Protein AF-A2BYC8-F1 (afdb_monomer)

Mean predicted aligned error: 7.93 Å

Nearest PDB structures (foldseek):
  2a3v-assembly1_A  TM=5.288E-01  e=8.421E-02  Vibrio cholerae O1 biovar El Tor str. N16961
  3ulb-assembly1_A  TM=6.433E-01  e=2.630E+00  Saccharomyces cerevisiae S288C
  2kc8-assembly1_A  TM=4.437E-01  e=2.074E+00  Escherichia coli K-12
  3d8d-assembly1_A  TM=5.196E-01  e=8.121E+00  Homo sapiens

pLDDT: mean 79.34, std 14.99, range [33.06, 94.62]

Structure (mmCIF, N/CA/C/O backbone):
data_AF-A2BYC8-F1
#
_entry.id   AF-A2BYC8-F1
#
loop_
_atom_site.group_PDB
_atom_site.id
_atom_site.type_symbol
_atom_site.label_atom_id
_atom_site.label_alt_id
_atom_site.label_comp_id
_atom_site.label_asym_id
_atom_site.label_entity_id
_atom_site.label_seq_id
_atom_site.pdbx_PDB_ins_code
_atom_site.Cartn_x
_atom_site.Cartn_y
_atom_site.Cartn_z
_atom_site.occupancy
_atom_site.B_iso_or_equiv
_atom_site.auth_seq_id
_atom_site.auth_comp_id
_atom_site.auth_asym_id
_atom_site.auth_atom_id
_atom_site.pdbx_PDB_model_num
ATOM 1 N N . MET A 1 1 ? -5.703 2.025 -2.735 1.00 87.31 1 MET A N 1
ATOM 2 C CA . MET A 1 1 ? -4.324 1.477 -2.866 1.00 87.31 1 MET A CA 1
ATOM 3 C C . MET A 1 1 ? -3.602 1.253 -1.532 1.00 87.31 1 MET A C 1
ATOM 5 O O . MET A 1 1 ? -3.221 0.120 -1.276 1.00 87.31 1 MET A O 1
ATOM 9 N N . MET A 1 2 ? -3.440 2.255 -0.650 1.00 91.50 2 MET A N 1
ATOM 10 C CA . MET A 1 2 ? -2.776 2.055 0.661 1.00 91.50 2 MET A CA 1
ATOM 11 C C . MET A 1 2 ? -3.410 0.938 1.504 1.00 91.50 2 MET A C 1
ATOM 13 O O . MET A 1 2 ? -2.705 0.105 2.058 1.00 91.50 2 MET A O 1
ATOM 17 N N . TYR A 1 3 ? -4.743 0.921 1.573 1.00 92.00 3 TYR A N 1
ATOM 18 C CA . TYR A 1 3 ? -5.507 -0.074 2.327 1.00 92.00 3 TYR A CA 1
ATOM 19 C C . TYR A 1 3 ? -5.485 -1.471 1.695 1.00 92.00 3 TYR A C 1
ATOM 21 O O . TYR A 1 3 ? -5.666 -2.446 2.407 1.00 92.00 3 TYR A O 1
ATOM 29 N N . CYS A 1 4 ? -5.279 -1.577 0.381 1.00 93.12 4 CYS A N 1
ATOM 30 C CA . CYS A 1 4 ? -5.313 -2.861 -0.326 1.00 93.12 4 CYS A CA 1
ATOM 31 C C . CYS A 1 4 ? -3.934 -3.520 -0.350 1.00 93.12 4 CYS A C 1
ATOM 33 O O . CYS A 1 4 ? -3.836 -4.720 -0.134 1.00 93.12 4 CYS A O 1
ATOM 35 N N . TYR A 1 5 ? -2.876 -2.725 -0.538 1.00 93.44 5 TYR A N 1
ATOM 36 C CA . TYR A 1 5 ? -1.522 -3.210 -0.828 1.00 93.44 5 TYR A CA 1
ATOM 37 C C . TYR A 1 5 ? -0.463 -2.795 0.206 1.00 93.44 5 TYR A C 1
ATOM 39 O O . TYR A 1 5 ? 0.710 -3.126 0.057 1.00 93.44 5 TYR A O 1
ATOM 47 N N . GLY A 1 6 ? -0.826 -1.992 1.211 1.00 92.88 6 GLY A N 1
ATOM 48 C CA . GLY A 1 6 ? 0.133 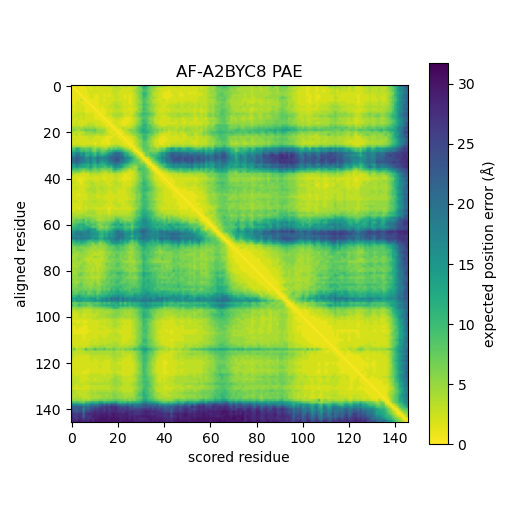-1.491 2.194 1.00 92.88 6 GLY A CA 1
ATOM 49 C C . GLY A 1 6 ? 1.131 -0.481 1.617 1.00 92.88 6 GLY A C 1
ATOM 50 O O . GLY A 1 6 ? 2.273 -0.447 2.064 1.00 92.88 6 GLY A O 1
ATOM 51 N N . LEU A 1 7 ? 0.733 0.339 0.632 1.00 91.38 7 LEU A N 1
ATOM 52 C CA . LEU A 1 7 ? 1.603 1.343 -0.019 1.00 91.38 7 LEU A CA 1
ATOM 53 C C . LEU A 1 7 ? 1.787 2.612 0.805 1.00 91.38 7 LEU A C 1
ATOM 55 O O . LEU A 1 7 ? 0.983 2.921 1.693 1.00 91.38 7 LEU A O 1
ATOM 59 N N . ARG A 1 8 ? 2.895 3.328 0.581 1.00 87.12 8 ARG A N 1
ATOM 60 C CA . ARG A 1 8 ? 3.104 4.650 1.182 1.00 87.12 8 ARG A CA 1
ATOM 61 C C . ARG A 1 8 ? 2.210 5.630 0.438 1.00 87.12 8 ARG A C 1
ATOM 63 O O . ARG A 1 8 ? 1.942 5.404 -0.738 1.00 87.12 8 ARG A O 1
ATOM 70 N N . PRO A 1 9 ? 1.752 6.717 1.078 1.00 84.62 9 PRO A N 1
ATOM 71 C CA . PRO A 1 9 ? 0.906 7.686 0.394 1.00 84.62 9 PRO A CA 1
ATOM 72 C C . PRO A 1 9 ? 1.485 8.117 -0.960 1.00 84.62 9 PRO A C 1
ATOM 74 O O . PRO A 1 9 ? 0.781 8.111 -1.961 1.00 84.62 9 PRO A O 1
ATOM 77 N N . TYR A 1 10 ? 2.784 8.418 -1.001 1.00 80.75 10 TYR A N 1
ATOM 78 C CA . TYR A 1 10 ? 3.454 8.891 -2.210 1.00 80.75 10 TYR A CA 1
ATOM 79 C C . TYR A 1 10 ? 3.693 7.809 -3.267 1.00 80.75 10 TYR A C 1
ATOM 81 O O . TYR A 1 10 ? 3.829 8.123 -4.442 1.00 80.75 10 TYR A O 1
ATOM 89 N N . GLU A 1 11 ? 3.719 6.538 -2.864 1.00 84.25 11 GLU A N 1
ATOM 90 C CA . GLU A 1 11 ? 3.857 5.407 -3.785 1.00 84.25 11 GLU A CA 1
ATOM 91 C C . GLU A 1 11 ? 2.576 5.181 -4.591 1.00 84.25 11 GLU A C 1
ATOM 93 O O . GLU A 1 11 ? 2.645 4.629 -5.681 1.00 84.25 11 GLU A O 1
ATOM 98 N N . VAL A 1 12 ? 1.416 5.622 -4.083 1.00 85.25 12 VAL A N 1
ATOM 99 C CA . VAL A 1 12 ? 0.119 5.444 -4.758 1.00 85.25 12 VAL A CA 1
ATOM 100 C C . VAL A 1 12 ? 0.157 6.014 -6.170 1.00 85.25 12 VAL A C 1
ATOM 102 O O . VAL A 1 12 ? -0.290 5.349 -7.101 1.00 85.25 12 VAL A O 1
ATOM 105 N N . PHE A 1 13 ? 0.732 7.207 -6.328 1.00 78.50 13 PHE A N 1
ATOM 106 C CA . PHE A 1 13 ? 0.780 7.888 -7.614 1.00 78.50 13 PHE A CA 1
ATOM 107 C C . PHE A 1 13 ? 1.582 7.095 -8.631 1.00 78.50 13 PHE A C 1
ATOM 109 O O . PHE A 1 13 ? 1.076 6.903 -9.722 1.00 78.50 13 PHE A O 1
ATOM 116 N N . GLY A 1 14 ? 2.745 6.559 -8.253 1.00 78.69 14 GLY A N 1
ATOM 117 C CA . GLY A 1 14 ? 3.627 5.747 -9.099 1.00 78.69 14 GLY A CA 1
ATOM 118 C C . GLY A 1 14 ? 3.256 4.262 -9.206 1.00 78.69 14 GLY A C 1
ATOM 119 O O . GLY A 1 14 ? 4.072 3.468 -9.660 1.00 78.69 14 GLY A O 1
ATOM 120 N N . SER A 1 15 ? 2.085 3.837 -8.727 1.00 85.88 15 SER A N 1
ATOM 121 C CA . SER A 1 15 ? 1.757 2.409 -8.620 1.00 85.88 15 SER A CA 1
ATOM 122 C C . SER A 1 15 ? 0.677 1.974 -9.602 1.00 85.88 15 SER A C 1
ATOM 124 O O . SER A 1 15 ? -0.325 2.667 -9.758 1.00 85.88 15 SER A O 1
ATOM 126 N N . LYS A 1 16 ? 0.856 0.818 -10.247 1.00 88.31 16 LYS A N 1
ATOM 127 C CA . LYS A 1 16 ? -0.026 0.283 -11.292 1.00 88.31 16 LYS A CA 1
ATOM 128 C C . LYS A 1 16 ? -0.585 -1.077 -10.904 1.00 88.31 16 LYS A C 1
ATOM 130 O O . LYS A 1 16 ? 0.167 -2.012 -10.635 1.00 88.31 16 LYS A O 1
ATOM 135 N N . VAL A 1 17 ? -1.911 -1.196 -10.915 1.00 90.38 17 VAL A N 1
ATOM 136 C CA . VAL A 1 17 ? -2.586 -2.480 -10.701 1.00 90.38 17 VAL A CA 1
ATOM 137 C C . VAL A 1 17 ? -2.475 -3.332 -11.960 1.00 90.38 17 VAL A C 1
ATOM 139 O O . VAL A 1 17 ? -2.720 -2.856 -13.066 1.00 90.38 17 VAL A O 1
ATOM 142 N N . LYS A 1 18 ? -2.124 -4.603 -11.785 1.00 87.94 18 LYS A N 1
ATOM 143 C CA . LYS A 1 18 ? -2.201 -5.630 -12.820 1.00 87.94 18 LYS A CA 1
ATOM 144 C C . LYS A 1 18 ? -3.578 -6.274 -12.773 1.00 87.94 18 LYS A C 1
ATOM 146 O O . LYS A 1 18 ? -3.930 -6.892 -11.769 1.00 87.94 18 LYS A O 1
ATOM 151 N N . GLN A 1 19 ? -4.342 -6.146 -13.853 1.00 82.88 19 GLN A N 1
ATOM 152 C CA . GLN A 1 19 ? -5.730 -6.612 -13.902 1.00 82.88 19 GLN A CA 1
ATOM 153 C C . GLN A 1 19 ? -5.855 -8.130 -13.693 1.00 82.88 19 GLN A C 1
ATOM 155 O O . GLN A 1 19 ? -6.738 -8.563 -12.959 1.00 82.88 19 GLN A O 1
ATOM 160 N N . GLU A 1 20 ? -4.938 -8.915 -14.264 1.00 85.00 20 GLU A N 1
ATOM 161 C CA . GLU A 1 20 ? -4.967 -10.388 -14.267 1.00 85.00 20 GLU A CA 1
ATOM 162 C C . GLU A 1 20 ? -4.952 -10.999 -12.861 1.00 85.00 20 GLU A C 1
ATOM 164 O O . GLU A 1 20 ? -5.761 -11.857 -12.522 1.00 85.00 20 GLU A O 1
ATOM 169 N N . ASN A 1 21 ? -4.015 -10.559 -12.021 1.00 86.38 21 ASN A N 1
ATOM 170 C CA . ASN A 1 21 ? -3.781 -11.157 -10.707 1.00 86.38 21 ASN A CA 1
ATOM 171 C C . ASN A 1 21 ? -4.090 -10.205 -9.544 1.00 86.38 21 ASN A C 1
ATOM 173 O O . ASN A 1 21 ? -3.922 -10.595 -8.384 1.00 86.38 21 ASN A O 1
ATOM 177 N N . LYS A 1 22 ? -4.539 -8.981 -9.854 1.00 88.12 22 LYS A N 1
ATOM 178 C CA . LYS A 1 22 ? -4.859 -7.908 -8.903 1.00 88.12 22 LYS A CA 1
ATOM 179 C C . LYS A 1 22 ? -3.690 -7.601 -7.957 1.00 88.12 22 LYS A C 1
ATOM 181 O O . LYS A 1 22 ? -3.891 -7.239 -6.801 1.00 88.12 22 LYS A O 1
ATOM 186 N N . THR A 1 23 ? -2.458 -7.786 -8.437 1.00 91.50 23 THR A N 1
ATOM 187 C CA . THR A 1 23 ? -1.236 -7.306 -7.770 1.00 91.50 23 THR A CA 1
ATOM 188 C C . THR A 1 23 ? -0.923 -5.887 -8.221 1.00 91.50 23 THR A C 1
ATOM 190 O O . THR A 1 23 ? -1.479 -5.401 -9.203 1.00 91.50 23 THR A O 1
ATOM 193 N N . CYS A 1 24 ? -0.038 -5.202 -7.508 1.00 91.25 24 CYS A N 1
ATOM 194 C CA . CYS A 1 24 ? 0.343 -3.835 -7.818 1.00 91.25 24 CYS A CA 1
ATOM 195 C C . CYS A 1 24 ? 1.853 -3.743 -8.051 1.00 91.25 24 CYS A C 1
ATOM 197 O O . CYS A 1 24 ? 2.631 -4.135 -7.184 1.00 91.25 24 CYS A O 1
ATOM 199 N N . THR A 1 25 ? 2.276 -3.231 -9.205 1.00 90.00 25 THR A N 1
ATOM 200 C CA . THR A 1 25 ? 3.660 -2.784 -9.406 1.00 90.00 25 THR A CA 1
ATOM 201 C C . THR A 1 25 ? 3.804 -1.407 -8.776 1.00 90.00 25 THR A C 1
ATOM 203 O O . THR A 1 25 ? 2.957 -0.541 -8.985 1.00 90.00 25 THR A O 1
ATOM 206 N N . VAL A 1 26 ? 4.854 -1.196 -7.995 1.00 87.62 26 VAL A N 1
ATOM 207 C CA . VAL A 1 26 ? 5.082 0.049 -7.265 1.00 87.62 26 VAL A CA 1
ATOM 208 C C . VAL A 1 26 ? 6.457 0.583 -7.620 1.00 87.62 26 VAL A C 1
ATOM 210 O O . VAL A 1 26 ? 7.451 -0.076 -7.316 1.00 87.62 26 VAL A O 1
ATOM 213 N N . LEU A 1 27 ? 6.491 1.791 -8.185 1.00 79.56 27 LEU A N 1
ATOM 214 C CA . LEU A 1 27 ? 7.723 2.543 -8.401 1.00 79.56 27 LEU A CA 1
ATOM 215 C C . LEU A 1 27 ? 8.279 2.987 -7.038 1.00 79.56 27 LEU A C 1
ATOM 217 O O . LEU A 1 27 ? 7.729 3.882 -6.383 1.00 79.56 27 LEU A O 1
ATOM 221 N N . GLY A 1 28 ? 9.332 2.317 -6.572 1.00 66.44 28 GLY A N 1
ATOM 222 C CA . GLY A 1 28 ? 10.033 2.650 -5.337 1.00 66.44 28 GLY A CA 1
ATOM 223 C C . GLY A 1 28 ? 11.111 3.711 -5.559 1.00 66.44 28 GLY A C 1
ATOM 224 O O . GLY A 1 28 ? 11.809 3.697 -6.564 1.00 66.44 28 GLY A O 1
ATOM 225 N N . LEU A 1 29 ? 11.282 4.612 -4.588 1.00 63.22 29 LEU A N 1
ATOM 226 C CA . LEU A 1 29 ? 12.474 5.459 -4.479 1.00 63.22 29 LEU A CA 1
ATOM 227 C C . LEU A 1 29 ? 13.477 4.778 -3.548 1.00 63.22 29 LEU A C 1
ATOM 229 O O . LEU A 1 29 ? 13.137 4.535 -2.384 1.00 63.22 29 LEU A O 1
ATOM 233 N N . LYS A 1 30 ? 14.698 4.505 -4.018 1.00 51.38 30 LYS A N 1
ATOM 234 C CA . LYS A 1 30 ? 15.772 3.948 -3.187 1.00 51.38 30 LYS A CA 1
ATOM 235 C C . LYS A 1 30 ? 17.007 4.858 -3.227 1.00 51.38 30 LYS A C 1
ATOM 237 O O . LYS A 1 30 ? 17.584 5.070 -4.284 1.00 51.38 30 LYS A O 1
ATOM 242 N N . GLY A 1 31 ? 17.422 5.343 -2.054 1.00 44.34 31 GLY A N 1
ATOM 243 C CA . GLY A 1 31 ? 18.746 5.943 -1.832 1.00 44.34 31 GLY A CA 1
ATOM 244 C C . GLY A 1 31 ? 19.020 7.306 -2.486 1.00 44.34 31 GLY A C 1
ATOM 245 O O . GLY A 1 31 ? 18.144 7.917 -3.094 1.00 44.34 31 GLY A O 1
ATOM 246 N N . GLU A 1 32 ? 20.258 7.775 -2.299 1.00 37.34 32 GLU A N 1
ATOM 247 C CA . GLU A 1 32 ? 20.780 9.093 -2.708 1.00 37.34 32 GLU A CA 1
ATOM 248 C C . GLU A 1 32 ? 20.939 9.254 -4.235 1.00 37.34 32 GLU A C 1
ATOM 250 O O . GLU A 1 32 ? 21.101 10.369 -4.720 1.00 37.34 32 GLU A O 1
ATOM 255 N N . GLU A 1 33 ? 20.813 8.169 -5.006 1.00 45.56 33 GLU A N 1
ATOM 256 C CA . GLU A 1 33 ? 21.071 8.145 -6.455 1.00 45.56 33 GLU A CA 1
ATOM 257 C C . GLU A 1 33 ? 19.812 8.138 -7.344 1.00 45.56 33 GLU A C 1
ATOM 259 O O . GLU A 1 33 ? 19.916 7.961 -8.556 1.00 45.56 33 GLU A O 1
ATOM 264 N N . ASN A 1 34 ? 18.607 8.329 -6.789 1.00 51.38 34 ASN A N 1
ATOM 265 C CA . ASN A 1 34 ? 17.347 8.358 -7.558 1.00 51.38 34 ASN A CA 1
ATOM 266 C C . ASN A 1 34 ? 17.088 7.117 -8.443 1.00 51.38 34 ASN A C 1
ATOM 268 O O . ASN A 1 34 ? 16.318 7.194 -9.404 1.00 51.38 34 ASN A O 1
ATOM 272 N N . GLN A 1 35 ? 17.687 5.964 -8.131 1.00 53.72 35 GLN A N 1
ATOM 273 C CA . GLN A 1 35 ? 17.411 4.736 -8.870 1.00 53.72 35 GLN A CA 1
ATOM 274 C C . GLN A 1 35 ? 16.004 4.232 -8.517 1.00 53.72 35 GLN A C 1
ATOM 276 O O . GLN A 1 35 ? 15.648 4.067 -7.344 1.00 53.72 35 GLN A O 1
ATOM 281 N N . VAL A 1 36 ? 15.180 4.041 -9.548 1.00 61.81 36 VAL A N 1
ATOM 282 C CA . VAL A 1 36 ? 13.789 3.600 -9.419 1.00 61.81 36 VAL A CA 1
ATOM 283 C C . VAL A 1 36 ? 13.759 2.083 -9.568 1.00 61.81 36 VAL A C 1
ATOM 285 O O . VAL A 1 36 ? 13.958 1.565 -10.662 1.00 61.81 36 VAL A O 1
ATOM 288 N N . GLU A 1 37 ? 13.527 1.369 -8.468 1.00 67.44 37 GLU A N 1
ATOM 289 C CA . GLU A 1 37 ? 13.297 -0.079 -8.493 1.00 67.44 37 GLU A CA 1
ATOM 290 C C . GLU A 1 37 ? 11.796 -0.365 -8.408 1.00 67.44 37 GLU A C 1
ATOM 292 O O . GLU A 1 37 ? 11.096 0.109 -7.504 1.00 67.44 37 GLU A O 1
ATOM 297 N N . ASP A 1 38 ? 11.314 -1.192 -9.333 1.00 79.31 38 ASP A N 1
ATOM 298 C CA . ASP A 1 38 ? 9.964 -1.733 -9.282 1.00 79.31 38 ASP A CA 1
ATOM 299 C C . ASP A 1 38 ? 9.878 -2.860 -8.258 1.00 79.31 38 ASP A C 1
ATOM 301 O O . ASP A 1 38 ? 10.643 -3.826 -8.279 1.00 79.31 38 ASP A O 1
ATOM 305 N N . ARG A 1 39 ? 8.864 -2.789 -7.397 1.00 87.62 39 ARG A N 1
ATOM 306 C CA . ARG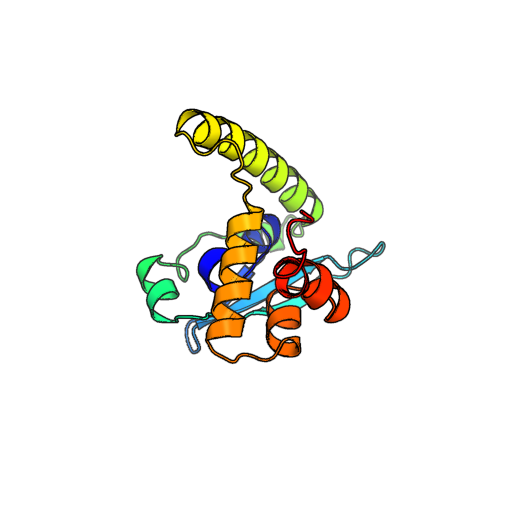 A 1 39 ? 8.494 -3.894 -6.505 1.00 87.62 39 ARG A CA 1
ATOM 307 C C . ARG A 1 39 ? 7.054 -4.321 -6.742 1.00 87.62 39 ARG A C 1
ATOM 309 O O . ARG A 1 39 ? 6.196 -3.511 -7.086 1.00 87.62 39 ARG A O 1
ATOM 316 N N . LYS A 1 40 ? 6.766 -5.596 -6.491 1.00 90.25 40 LYS A N 1
ATOM 317 C CA . LYS A 1 40 ? 5.394 -6.115 -6.489 1.00 90.25 40 LYS A CA 1
ATOM 318 C C . LYS A 1 40 ? 4.806 -6.027 -5.082 1.00 90.25 40 LYS A C 1
ATOM 320 O O . LYS A 1 40 ? 5.433 -6.446 -4.114 1.00 90.25 40 LYS A O 1
ATOM 325 N N . ALA A 1 41 ? 3.596 -5.494 -4.980 1.00 93.44 41 ALA A N 1
ATOM 326 C CA . ALA A 1 41 ? 2.766 -5.507 -3.786 1.00 93.44 41 ALA A CA 1
ATOM 327 C C . ALA A 1 41 ? 1.536 -6.387 -4.022 1.00 93.44 41 ALA A C 1
ATOM 329 O O . ALA A 1 41 ? 0.957 -6.381 -5.113 1.00 93.44 41 ALA A O 1
ATOM 330 N N . PHE A 1 42 ? 1.119 -7.129 -3.002 1.00 93.06 42 PHE A N 1
ATOM 331 C CA . PHE A 1 42 ? -0.048 -8.008 -3.081 1.00 93.06 42 PHE A CA 1
ATOM 332 C C . PHE A 1 42 ? -1.249 -7.400 -2.361 1.00 93.06 42 PHE A C 1
ATOM 334 O O . PHE A 1 42 ? -1.093 -6.627 -1.414 1.00 93.06 42 PHE A O 1
ATOM 341 N N . SER A 1 43 ? -2.451 -7.729 -2.838 1.00 92.62 43 SER A N 1
ATOM 342 C CA . SER A 1 43 ? -3.680 -7.377 -2.129 1.00 92.62 43 SER A CA 1
ATOM 343 C C . SER A 1 43 ? -4.007 -8.444 -1.089 1.00 92.62 43 SER A C 1
ATOM 345 O O . SER A 1 43 ? -3.867 -9.631 -1.376 1.00 92.62 43 SER A O 1
ATOM 347 N N . LEU A 1 44 ? -4.482 -8.033 0.090 1.00 90.69 44 LEU A N 1
ATOM 348 C CA . LEU A 1 44 ? -5.030 -8.969 1.087 1.00 90.69 44 LEU A CA 1
ATOM 349 C C . LEU A 1 44 ? -6.411 -9.489 0.699 1.00 90.69 44 LEU A C 1
ATOM 351 O O . LEU A 1 44 ? -6.799 -10.578 1.101 1.00 90.69 44 LEU A O 1
ATOM 355 N N . ASP A 1 45 ? -7.140 -8.697 -0.080 1.00 90.44 45 ASP A N 1
ATOM 356 C CA . ASP A 1 45 ? -8.463 -9.027 -0.580 1.00 90.44 45 ASP A CA 1
ATOM 357 C C . ASP A 1 45 ? -8.583 -8.467 -1.998 1.00 90.44 45 ASP A C 1
ATOM 359 O O . ASP A 1 45 ? -8.480 -7.256 -2.227 1.00 90.44 45 ASP A O 1
ATOM 363 N N . LYS A 1 46 ? -8.724 -9.364 -2.974 1.00 90.00 46 LYS A N 1
ATOM 364 C CA . LYS A 1 46 ? -8.806 -8.982 -4.386 1.00 90.00 46 LYS A CA 1
ATOM 365 C C . LYS A 1 46 ? -10.122 -8.276 -4.706 1.00 90.00 46 LYS A C 1
ATOM 367 O O . LYS A 1 46 ? -10.110 -7.407 -5.569 1.00 90.00 46 LYS A O 1
ATOM 372 N N . SER A 1 47 ? -11.206 -8.567 -3.982 1.00 91.56 47 SER A N 1
ATOM 373 C CA . SER A 1 47 ? -12.512 -7.938 -4.221 1.00 91.56 47 SER A CA 1
ATOM 374 C C . SER A 1 47 ? -12.466 -6.425 -3.991 1.00 91.56 47 SER A C 1
ATOM 376 O O . SER A 1 47 ? -13.058 -5.654 -4.741 1.00 91.56 47 SER A O 1
ATOM 378 N N . LEU A 1 48 ? -11.661 -5.970 -3.024 1.00 91.50 48 LEU A N 1
ATOM 379 C CA . LEU A 1 48 ? -11.481 -4.546 -2.733 1.00 91.50 48 LEU A CA 1
ATOM 380 C C . LEU A 1 48 ? -10.811 -3.768 -3.868 1.00 91.50 48 LEU A C 1
ATOM 382 O O . LEU A 1 48 ? -10.917 -2.543 -3.920 1.00 91.50 48 LEU A O 1
ATOM 386 N N . VAL A 1 49 ? -10.088 -4.453 -4.755 1.00 91.44 49 VAL A N 1
ATOM 387 C CA . VAL A 1 49 ? -9.486 -3.821 -5.933 1.00 91.44 49 VAL A CA 1
ATOM 388 C C . VAL A 1 49 ? -10.572 -3.375 -6.904 1.00 91.44 49 VAL A C 1
ATOM 390 O O . VAL A 1 49 ? -10.442 -2.305 -7.493 1.00 91.44 49 VAL A O 1
ATOM 393 N N . ASP A 1 50 ? -11.643 -4.158 -7.012 1.00 90.25 50 ASP A N 1
ATOM 394 C CA . ASP A 1 50 ? -12.772 -3.878 -7.892 1.00 90.25 50 ASP A CA 1
ATOM 395 C C . ASP A 1 50 ? -13.777 -2.932 -7.219 1.00 90.25 50 ASP A C 1
ATOM 397 O O . ASP A 1 50 ? -14.202 -1.963 -7.837 1.00 90.25 50 ASP A O 1
ATOM 401 N N . VAL A 1 51 ? -14.065 -3.114 -5.921 1.00 93.19 51 VAL A N 1
ATOM 402 C CA . VAL A 1 51 ? -14.952 -2.213 -5.147 1.00 93.19 51 VAL A CA 1
ATOM 403 C C . VAL A 1 51 ? -14.458 -0.764 -5.152 1.00 93.19 51 VAL A C 1
ATOM 405 O O . VAL A 1 51 ? -15.259 0.164 -5.216 1.00 93.19 51 VAL A O 1
ATOM 408 N N . PHE A 1 52 ? -13.143 -0.554 -5.070 1.00 91.06 52 PHE A N 1
ATOM 409 C CA . PHE A 1 52 ? -12.550 0.786 -5.123 1.00 91.06 52 PHE A CA 1
ATOM 410 C C . PHE A 1 52 ? -12.145 1.225 -6.531 1.00 91.06 52 PHE A C 1
ATOM 412 O O . PHE A 1 52 ? -11.470 2.245 -6.660 1.00 91.06 52 PHE A O 1
ATOM 419 N N . ASP A 1 53 ? -12.491 0.440 -7.549 1.00 90.94 53 ASP A N 1
ATOM 420 C CA . ASP A 1 53 ? -12.168 0.687 -8.950 1.00 90.94 53 ASP A CA 1
ATOM 421 C C . ASP A 1 53 ? -10.688 1.049 -9.200 1.00 90.94 53 ASP A C 1
ATOM 423 O O . ASP A 1 53 ? -10.326 1.981 -9.919 1.00 90.94 53 ASP A O 1
ATOM 427 N N . LEU A 1 54 ? -9.771 0.313 -8.560 1.00 89.69 54 LEU A N 1
ATOM 428 C CA . LEU A 1 54 ? -8.346 0.674 -8.565 1.00 89.69 54 LEU A CA 1
ATOM 429 C C . LEU A 1 54 ? -7.662 0.452 -9.923 1.00 89.69 54 LEU A C 1
ATOM 431 O O . LEU A 1 54 ? -6.521 0.886 -10.113 1.00 89.69 54 LEU A O 1
ATOM 435 N N . ASN A 1 55 ? -8.324 -0.251 -10.845 1.00 85.75 55 ASN A N 1
ATOM 436 C CA . ASN A 1 55 ? -7.829 -0.461 -12.204 1.00 85.75 55 ASN A CA 1
ATOM 437 C C . ASN A 1 55 ? -7.989 0.802 -13.062 1.00 85.75 55 ASN A C 1
ATOM 439 O O . ASN A 1 55 ? -7.140 1.036 -13.918 1.00 85.75 55 ASN A O 1
ATOM 443 N N . ASN A 1 56 ? -8.988 1.640 -12.767 1.00 85.31 56 ASN A N 1
ATOM 444 C CA . ASN A 1 56 ? -9.353 2.820 -13.555 1.00 85.31 56 ASN A CA 1
ATOM 445 C C . ASN A 1 56 ? -8.903 4.139 -12.903 1.00 85.31 56 ASN A C 1
ATOM 447 O O . ASN A 1 56 ? -9.518 5.186 -13.076 1.00 85.31 56 ASN A O 1
ATOM 451 N N . ILE A 1 57 ? -7.818 4.101 -12.126 1.00 82.06 57 ILE A N 1
ATOM 452 C CA . ILE A 1 57 ? -7.223 5.314 -11.558 1.00 82.06 57 ILE A CA 1
ATOM 453 C C . ILE A 1 57 ? -6.342 5.985 -12.607 1.00 82.06 57 ILE A C 1
ATOM 455 O O . ILE A 1 57 ? -5.364 5.384 -13.056 1.00 82.06 57 ILE A O 1
ATOM 459 N N . ASP A 1 58 ? -6.628 7.254 -12.890 1.00 75.12 58 ASP A N 1
ATOM 460 C CA . ASP A 1 58 ? -5.742 8.126 -13.654 1.00 75.12 58 ASP A CA 1
ATOM 461 C C . ASP A 1 58 ? -4.438 8.380 -12.905 1.00 75.12 58 ASP A C 1
ATOM 463 O O . ASP A 1 58 ? -4.419 8.869 -11.768 1.00 75.12 58 ASP A O 1
ATOM 467 N N . ARG A 1 59 ? -3.318 8.078 -13.562 1.00 73.56 59 ARG A N 1
ATOM 468 C CA . ARG A 1 59 ? -1.990 8.271 -12.985 1.00 73.56 59 ARG A CA 1
ATOM 469 C C . ARG A 1 59 ? -1.270 9.381 -13.735 1.00 73.56 59 ARG A C 1
ATOM 471 O O . ARG A 1 59 ? -0.862 9.176 -14.873 1.00 73.56 59 ARG A O 1
ATOM 478 N N . PRO A 1 60 ? -1.017 10.535 -13.098 1.00 65.00 60 PRO A N 1
ATOM 479 C CA . PRO A 1 60 ? -0.335 11.661 -13.740 1.00 65.00 60 PRO A CA 1
ATOM 480 C C . PRO A 1 60 ? 1.031 11.337 -14.373 1.00 65.00 60 PRO A C 1
ATOM 482 O O . PRO A 1 60 ? 1.492 12.087 -15.230 1.00 65.00 60 PRO A O 1
ATOM 485 N N . TRP A 1 61 ? 1.697 10.248 -13.969 1.00 62.88 61 TRP A N 1
ATOM 486 C CA . TRP A 1 61 ? 2.947 9.803 -14.594 1.00 62.88 61 TRP A CA 1
ATOM 487 C C . TRP A 1 61 ? 2.749 9.021 -15.892 1.00 62.88 61 TRP A C 1
ATOM 489 O O . TRP A 1 61 ? 3.651 9.038 -16.722 1.00 62.88 61 TRP A O 1
ATOM 499 N N . GLU A 1 62 ? 1.597 8.374 -16.096 1.00 63.28 62 GLU A N 1
ATOM 500 C CA . GLU A 1 62 ? 1.284 7.671 -17.349 1.00 63.28 62 GLU A CA 1
ATOM 501 C C . GLU A 1 62 ? 1.128 8.672 -18.511 1.00 63.28 62 GLU A C 1
ATOM 503 O O . GLU A 1 62 ? 1.422 8.334 -19.651 1.00 63.28 62 GLU A O 1
ATOM 508 N N . TYR A 1 63 ? 0.768 9.926 -18.212 1.00 57.62 63 TYR A N 1
ATOM 509 C CA . TYR A 1 63 ? 0.574 10.992 -19.201 1.00 57.62 63 TYR A CA 1
ATOM 510 C C . TYR A 1 63 ? 1.835 11.820 -19.501 1.00 57.62 63 TYR A C 1
ATOM 512 O O . TYR A 1 63 ? 1.961 12.369 -20.590 1.00 57.62 63 TYR A O 1
ATOM 520 N N . ASN A 1 64 ? 2.776 11.926 -18.554 1.00 54.38 64 ASN A N 1
ATOM 521 C CA . ASN A 1 64 ? 3.904 12.867 -18.652 1.00 54.38 64 ASN A CA 1
ATOM 522 C C . ASN A 1 64 ? 5.233 12.242 -19.102 1.00 54.38 64 ASN A C 1
ATOM 524 O O . ASN A 1 64 ? 6.190 12.980 -19.315 1.00 54.38 64 ASN A O 1
ATOM 528 N N . MET A 1 65 ? 5.314 10.919 -19.285 1.00 53.44 65 MET A N 1
ATOM 529 C CA . MET A 1 65 ? 6.578 10.226 -19.593 1.00 53.44 65 MET A CA 1
ATOM 530 C C . MET A 1 65 ? 7.299 10.728 -20.856 1.00 53.44 65 MET A C 1
ATOM 532 O O . MET A 1 65 ? 8.523 10.632 -20.908 1.00 53.44 65 MET A O 1
ATOM 536 N N . ASN A 1 66 ? 6.573 11.277 -21.836 1.00 52.72 66 ASN A N 1
ATOM 537 C CA . ASN A 1 66 ? 7.162 11.721 -23.103 1.00 52.72 66 ASN A CA 1
ATOM 538 C C . ASN A 1 66 ? 7.859 13.092 -23.003 1.00 52.72 66 ASN A C 1
ATOM 540 O O . ASN A 1 66 ? 8.905 13.267 -23.620 1.00 52.72 66 ASN A O 1
ATOM 544 N N . ASP A 1 67 ? 7.350 14.017 -22.176 1.00 56.09 67 ASP A N 1
ATOM 545 C CA . ASP A 1 67 ? 7.880 15.391 -22.078 1.00 56.09 67 ASP A CA 1
ATOM 546 C C . ASP A 1 67 ? 8.602 15.682 -20.750 1.00 56.09 67 ASP A C 1
ATOM 548 O O . ASP A 1 67 ? 9.506 16.521 -20.694 1.00 56.09 67 ASP A O 1
ATOM 552 N N . LYS A 1 68 ? 8.225 15.010 -19.649 1.00 60.50 68 LYS A N 1
ATOM 553 C CA . LYS A 1 68 ? 8.826 15.184 -18.314 1.00 60.50 68 LYS A CA 1
ATOM 554 C C . LYS A 1 68 ? 8.857 13.861 -17.553 1.00 60.50 68 LYS A C 1
ATOM 556 O O . LYS A 1 68 ? 7.825 13.346 -17.129 1.00 60.50 68 LYS A O 1
ATOM 561 N N . LYS A 1 69 ? 10.063 13.349 -17.287 1.00 66.81 69 LYS A N 1
ATOM 562 C CA . LYS A 1 69 ? 10.255 12.168 -16.427 1.00 66.81 69 LYS A CA 1
ATOM 563 C C . LYS A 1 69 ? 9.501 12.340 -15.099 1.00 66.81 69 LYS A C 1
ATOM 565 O O . LYS A 1 69 ? 9.524 13.415 -14.502 1.00 66.81 69 LYS A O 1
ATOM 570 N N . TYR A 1 70 ? 8.836 11.277 -14.646 1.00 70.19 70 TYR A N 1
ATOM 571 C CA . TYR A 1 70 ? 8.120 11.261 -13.370 1.00 70.19 70 TYR A CA 1
ATOM 572 C C . TYR A 1 70 ? 9.044 11.644 -12.207 1.00 70.19 70 TYR A C 1
ATOM 574 O O . TYR A 1 70 ? 10.050 10.980 -11.963 1.00 70.19 70 TYR A O 1
ATOM 582 N N . ASP A 1 71 ? 8.670 12.688 -11.466 1.00 73.75 71 ASP A N 1
ATOM 583 C CA . ASP A 1 71 ? 9.384 13.126 -10.269 1.00 73.75 71 ASP A 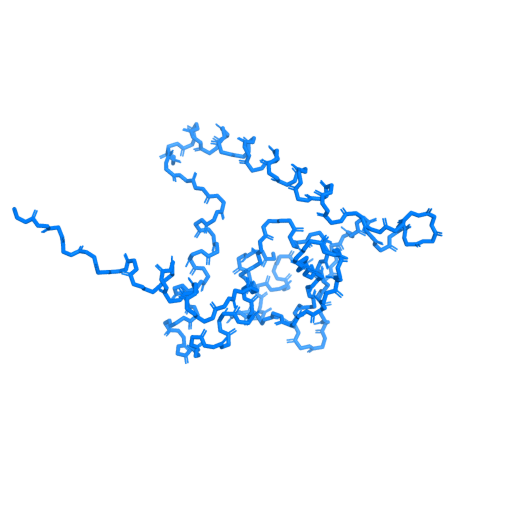CA 1
ATOM 584 C C . ASP A 1 71 ? 8.719 12.548 -9.010 1.00 73.75 71 ASP A C 1
ATOM 586 O O . ASP A 1 71 ? 7.704 13.033 -8.484 1.00 73.75 71 ASP A O 1
ATOM 590 N N . ALA A 1 72 ? 9.312 11.469 -8.513 1.00 72.56 72 ALA A N 1
ATOM 591 C CA . ALA A 1 72 ? 8.851 10.804 -7.309 1.00 72.56 72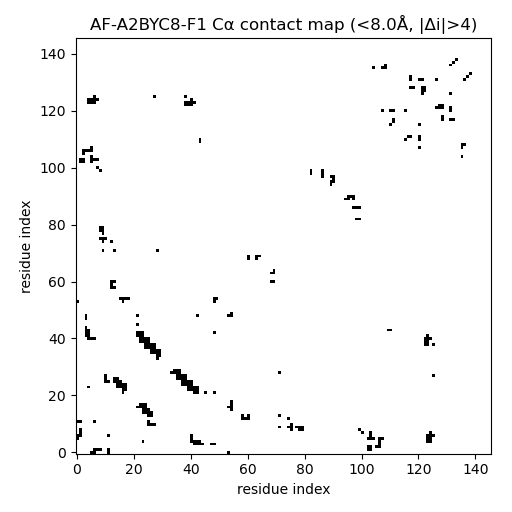 ALA A CA 1
ATOM 592 C C . ALA A 1 72 ? 9.140 11.620 -6.028 1.00 72.56 72 ALA A C 1
ATOM 594 O O . ALA A 1 72 ? 8.395 11.490 -5.050 1.00 72.56 72 ALA A O 1
ATOM 595 N N . ILE A 1 73 ? 10.158 12.494 -6.021 1.00 77.12 73 ILE A N 1
ATOM 596 C CA . ILE A 1 73 ? 10.452 13.395 -4.892 1.00 77.12 73 ILE A CA 1
ATOM 597 C C . ILE A 1 73 ? 9.345 14.441 -4.787 1.00 77.12 73 ILE A C 1
ATOM 599 O O . ILE A 1 73 ? 8.764 14.635 -3.714 1.00 77.12 73 ILE A O 1
ATOM 603 N N . TYR A 1 74 ? 8.990 15.067 -5.906 1.00 77.81 74 TYR A N 1
ATOM 604 C CA . TYR A 1 74 ? 7.882 16.014 -5.961 1.00 77.81 74 TYR A CA 1
ATOM 605 C C . TYR A 1 74 ? 6.565 15.369 -5.517 1.00 77.81 74 TYR A C 1
ATOM 607 O O . TYR A 1 74 ? 5.837 15.926 -4.687 1.00 77.81 74 TYR A O 1
ATOM 615 N N . SER A 1 75 ? 6.289 14.155 -5.998 1.00 75.12 75 SER A N 1
ATOM 616 C CA . SER A 1 75 ? 5.108 13.379 -5.603 1.00 75.12 75 SER A CA 1
ATOM 617 C C . SER A 1 75 ? 5.084 13.111 -4.095 1.00 75.12 75 SER A C 1
ATOM 619 O O . SER A 1 75 ? 4.046 13.284 -3.444 1.00 75.12 75 SER A O 1
ATOM 621 N N . LYS A 1 76 ? 6.235 12.786 -3.493 1.00 7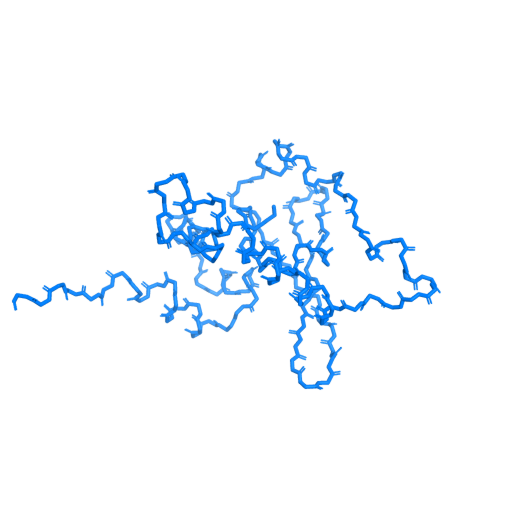8.75 76 LYS A N 1
ATOM 622 C CA . LYS A 1 76 ? 6.377 12.659 -2.037 1.00 78.75 76 LYS A CA 1
ATOM 623 C C . LYS A 1 76 ? 6.027 13.951 -1.306 1.00 78.75 76 LYS A C 1
ATOM 625 O O . LYS A 1 76 ? 5.158 13.922 -0.431 1.00 78.75 76 LYS A O 1
ATOM 630 N N . ILE A 1 77 ? 6.611 15.079 -1.710 1.00 81.75 77 ILE A N 1
ATOM 631 C CA . ILE A 1 77 ? 6.351 16.395 -1.103 1.00 81.75 77 ILE A CA 1
ATOM 632 C C . ILE A 1 77 ? 4.857 16.738 -1.162 1.00 81.75 77 ILE A C 1
ATOM 634 O O . ILE A 1 77 ? 4.254 17.118 -0.153 1.00 81.75 77 ILE A O 1
ATOM 638 N N . LYS A 1 78 ? 4.223 16.571 -2.329 1.00 81.06 78 LYS A N 1
ATOM 639 C CA . LYS A 1 78 ? 2.789 16.849 -2.496 1.00 81.06 78 LYS A CA 1
ATOM 640 C C . LYS A 1 78 ? 1.923 15.950 -1.629 1.00 81.06 78 LYS A C 1
ATOM 642 O O . LYS A 1 78 ? 0.989 16.433 -0.983 1.00 81.06 78 LYS A O 1
ATOM 647 N N . THR A 1 79 ? 2.263 14.671 -1.531 1.00 79.00 79 THR A N 1
ATOM 648 C CA . THR A 1 79 ? 1.468 13.743 -0.725 1.00 79.00 79 THR A CA 1
ATOM 649 C C . THR A 1 79 ? 1.611 13.998 0.776 1.00 79.00 79 THR A C 1
ATOM 651 O O . THR A 1 79 ? 0.646 13.853 1.534 1.00 79.00 79 THR A O 1
ATOM 654 N N . GLU A 1 80 ? 2.779 14.444 1.237 1.00 80.94 80 GLU A N 1
ATOM 655 C CA . GLU A 1 80 ? 2.965 14.897 2.619 1.00 80.94 80 GLU A CA 1
ATOM 656 C C . GLU A 1 80 ? 2.115 16.139 2.926 1.00 80.94 80 GLU A C 1
ATOM 658 O O . GLU A 1 80 ? 1.473 16.212 3.980 1.00 80.94 80 GLU A O 1
ATOM 663 N N . GLN A 1 81 ? 2.034 17.095 1.993 1.00 82.50 81 GLN A N 1
ATOM 664 C CA . GLN A 1 81 ? 1.154 18.264 2.121 1.00 82.50 81 GLN A CA 1
ATOM 665 C C . GLN A 1 81 ? -0.325 17.855 2.200 1.00 82.50 81 GLN A C 1
ATOM 667 O O . GLN A 1 81 ? -1.053 18.337 3.075 1.00 82.50 81 GLN A O 1
ATOM 672 N N . MET A 1 82 ? -0.765 16.926 1.346 1.00 81.38 82 MET A N 1
ATOM 673 C CA . MET A 1 82 ? -2.122 16.369 1.401 1.00 81.38 82 MET A CA 1
ATOM 674 C C . MET A 1 82 ? -2.389 15.652 2.726 1.00 81.38 82 MET A C 1
ATOM 676 O O . MET A 1 82 ? -3.421 15.886 3.353 1.00 81.38 82 MET A O 1
ATOM 680 N N . SER A 1 83 ? -1.433 14.859 3.216 1.00 79.88 83 SER A N 1
ATOM 681 C CA . SER A 1 83 ? -1.543 14.154 4.500 1.00 79.88 83 SER A CA 1
ATOM 682 C C . SER A 1 83 ? -1.727 15.125 5.671 1.00 79.88 83 SER A C 1
ATOM 684 O O . SER A 1 83 ? -2.541 14.881 6.565 1.00 79.88 83 SER A O 1
ATOM 686 N N . LYS A 1 84 ? -1.027 16.271 5.656 1.00 82.44 84 LYS A N 1
ATOM 687 C CA . LYS A 1 84 ? -1.205 17.344 6.651 1.00 82.44 84 LYS A CA 1
ATOM 688 C C . LYS A 1 84 ? -2.607 17.961 6.582 1.00 82.44 84 LYS A C 1
ATOM 690 O O . LYS A 1 84 ? -3.202 18.207 7.631 1.00 82.44 84 LYS A O 1
ATOM 695 N N . ARG A 1 85 ? -3.148 18.196 5.378 1.00 82.31 85 ARG A N 1
ATOM 696 C CA . ARG A 1 85 ? -4.517 18.719 5.185 1.00 82.31 85 ARG A CA 1
ATOM 697 C C . ARG A 1 85 ? -5.572 17.723 5.665 1.00 82.31 85 ARG A C 1
ATOM 699 O O . ARG A 1 85 ? -6.431 18.097 6.458 1.00 82.31 85 ARG A O 1
ATOM 706 N N . LEU A 1 86 ? -5.443 16.455 5.281 1.00 81.19 86 LEU A N 1
ATOM 707 C CA . LEU A 1 86 ? -6.341 15.382 5.707 1.00 81.19 86 LEU A CA 1
ATOM 708 C C . LEU A 1 86 ? -6.368 15.244 7.235 1.00 81.19 86 LEU A C 1
ATOM 710 O O . LEU A 1 86 ? -7.437 15.154 7.833 1.00 81.19 86 LEU A O 1
ATOM 714 N N . LYS A 1 87 ? -5.205 15.331 7.894 1.00 77.38 87 LYS A N 1
ATOM 715 C CA . LYS A 1 87 ? -5.119 15.314 9.362 1.00 77.38 87 LYS A CA 1
ATOM 716 C C . LYS A 1 87 ? -5.906 16.458 10.011 1.00 77.38 87 LYS A C 1
ATOM 718 O O . LYS A 1 87 ? -6.491 16.252 11.069 1.00 77.38 87 LYS A O 1
ATOM 723 N N . LYS A 1 88 ? -5.933 17.655 9.411 1.00 79.81 88 LYS A N 1
ATOM 724 C CA . LYS A 1 88 ? -6.727 18.784 9.932 1.00 79.81 88 LYS A CA 1
ATOM 725 C C . LYS A 1 88 ? -8.229 18.514 9.840 1.00 79.81 88 LYS A C 1
ATOM 727 O O . LYS A 1 88 ? -8.939 18.869 10.771 1.00 79.81 88 LYS A O 1
ATOM 732 N N . ILE A 1 89 ? -8.688 17.886 8.758 1.00 80.75 89 ILE A N 1
ATOM 733 C CA . ILE A 1 89 ? -10.099 17.517 8.569 1.00 80.75 89 ILE A CA 1
ATOM 734 C C . ILE A 1 89 ? -10.487 16.431 9.578 1.00 80.75 89 ILE A C 1
ATOM 736 O O . ILE A 1 89 ? -11.393 16.628 10.374 1.00 80.75 89 ILE A O 1
ATOM 740 N N . ILE A 1 90 ? -9.719 15.343 9.651 1.00 75.94 90 ILE A N 1
ATOM 741 C CA . ILE A 1 90 ? -10.021 14.204 10.533 1.00 75.94 90 ILE A CA 1
ATOM 742 C C . ILE A 1 90 ? -9.956 14.571 12.027 1.00 75.94 90 ILE A C 1
ATOM 744 O O . ILE A 1 90 ? -10.700 14.026 12.839 1.00 75.94 90 ILE A O 1
ATOM 748 N N . LYS A 1 91 ? -9.107 15.533 12.415 1.00 70.31 91 LYS A N 1
ATOM 749 C CA . LYS A 1 91 ? -9.101 16.067 13.787 1.00 70.31 91 LYS A CA 1
ATOM 750 C C . LYS A 1 91 ? -10.427 16.721 14.180 1.00 70.31 91 LYS A C 1
ATOM 752 O O . LYS A 1 91 ? -10.767 16.678 15.358 1.00 70.31 91 LYS A O 1
ATOM 757 N N . LYS A 1 92 ? -11.151 17.317 13.227 1.00 70.06 92 LYS A N 1
ATOM 758 C CA . LYS A 1 92 ? -12.492 17.871 13.471 1.00 70.06 92 LYS A CA 1
ATOM 759 C C . LYS A 1 92 ? -13.523 16.754 13.682 1.00 70.06 92 LYS A C 1
ATOM 761 O O . LYS A 1 92 ? -14.418 16.908 14.500 1.00 70.06 92 LYS A O 1
ATOM 766 N N . GLU A 1 93 ? -13.306 15.597 13.062 1.00 69.94 93 GLU A N 1
ATOM 767 C CA . GLU A 1 93 ? -14.167 14.403 13.107 1.00 69.94 93 GLU A CA 1
ATOM 768 C C . GLU A 1 93 ? -13.925 13.484 14.329 1.00 69.94 93 GLU A C 1
ATOM 770 O O . GLU A 1 93 ? -14.118 12.277 14.257 1.00 69.94 93 GLU A O 1
ATOM 775 N N . LYS A 1 94 ? -13.473 14.017 15.475 1.00 73.31 94 LYS A N 1
ATOM 776 C CA . LYS A 1 94 ? -13.226 13.262 16.732 1.00 73.31 94 LYS A CA 1
ATOM 777 C C . LYS A 1 94 ? -12.157 12.151 16.677 1.00 73.31 94 LYS A C 1
ATOM 779 O O . LYS A 1 94 ? -12.037 11.384 17.632 1.00 73.31 94 LYS A O 1
ATOM 784 N N . PHE A 1 95 ? -11.292 12.104 15.658 1.00 76.06 95 PHE A N 1
ATOM 785 C CA . PHE A 1 95 ? -10.143 11.177 15.606 1.00 76.06 95 PHE A CA 1
ATOM 786 C C . PHE A 1 95 ? -8.796 11.913 15.757 1.00 76.06 95 PHE A C 1
ATOM 788 O O . PHE A 1 95 ? -7.993 11.978 14.819 1.00 76.06 95 PHE A O 1
ATOM 795 N N . PRO A 1 96 ? -8.477 12.466 16.944 1.00 71.75 96 PRO A N 1
ATOM 796 C CA . PRO A 1 96 ? -7.363 13.404 17.121 1.00 71.75 96 PRO A CA 1
ATOM 797 C C . PRO A 1 96 ? -5.976 12.792 16.879 1.00 71.75 96 PRO A C 1
ATOM 799 O O . PRO A 1 96 ? -5.021 13.512 16.565 1.00 71.75 96 PRO A O 1
ATOM 802 N N . ARG A 1 97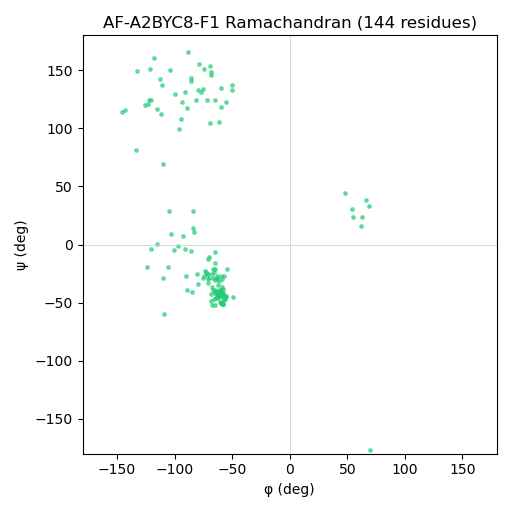 ? -5.862 11.466 17.021 1.00 79.94 97 ARG A N 1
ATOM 803 C CA . ARG A 1 97 ? -4.613 10.703 16.875 1.00 79.94 97 ARG A CA 1
ATOM 804 C C . ARG A 1 97 ? -4.437 10.076 15.495 1.00 79.94 97 ARG A C 1
ATOM 806 O O . ARG A 1 97 ? -3.408 9.449 15.261 1.00 79.94 97 ARG A O 1
ATOM 813 N N . PHE A 1 98 ? -5.399 10.247 14.586 1.00 81.94 98 PHE A N 1
ATOM 814 C CA . PHE A 1 98 ? -5.300 9.650 13.264 1.00 81.94 98 PHE A CA 1
ATOM 815 C C . PHE A 1 98 ? -4.054 10.145 12.518 1.00 81.94 98 PHE A C 1
ATOM 817 O O . PHE A 1 98 ? -3.753 11.344 12.456 1.00 81.94 98 PHE A O 1
ATOM 824 N N . THR A 1 99 ? -3.345 9.201 11.907 1.00 80.81 99 THR A N 1
ATOM 825 C CA . THR A 1 99 ? -2.313 9.476 10.911 1.00 80.81 99 THR A CA 1
ATOM 826 C C . THR A 1 99 ? -2.533 8.570 9.711 1.00 80.81 99 THR A C 1
ATOM 828 O O . THR A 1 99 ? -2.989 7.439 9.855 1.00 80.81 99 THR A O 1
ATOM 831 N N . ILE A 1 100 ? -2.167 9.039 8.518 1.00 80.31 100 ILE A N 1
ATOM 832 C CA . ILE A 1 100 ? -2.333 8.256 7.287 1.00 80.31 100 ILE A CA 1
ATOM 833 C C . ILE A 1 100 ? -1.554 6.923 7.338 1.00 80.31 100 ILE A C 1
ATOM 835 O O . ILE A 1 100 ? -1.973 5.925 6.756 1.00 80.31 100 ILE A O 1
ATOM 839 N N . ASN A 1 101 ? -0.466 6.871 8.117 1.00 83.44 101 ASN A N 1
ATOM 840 C CA . ASN A 1 101 ? 0.316 5.659 8.359 1.00 83.44 101 ASN A CA 1
ATOM 841 C C . ASN A 1 101 ? -0.448 4.595 9.161 1.00 83.44 101 ASN A C 1
ATOM 843 O O . ASN A 1 101 ? -0.121 3.417 9.045 1.00 83.44 101 ASN A O 1
ATOM 847 N N . MET A 1 102 ? -1.497 4.960 9.907 1.00 86.56 102 MET A N 1
ATOM 848 C CA . MET A 1 102 ? -2.356 3.977 10.579 1.00 86.56 102 MET A CA 1
ATOM 849 C C . MET A 1 102 ? -3.078 3.072 9.574 1.00 86.56 102 MET A C 1
ATOM 851 O O . MET A 1 102 ? -3.333 1.915 9.891 1.00 86.56 102 MET A O 1
ATOM 855 N N . ILE A 1 103 ? -3.337 3.543 8.346 1.00 89.50 103 ILE A N 1
ATOM 856 C CA . ILE A 1 103 ? -3.893 2.706 7.269 1.00 89.50 103 ILE A CA 1
ATOM 857 C C . ILE A 1 103 ? -2.899 1.598 6.896 1.00 89.50 103 ILE A C 1
ATOM 859 O O . ILE A 1 103 ? -3.273 0.430 6.823 1.00 89.50 103 ILE A O 1
ATOM 863 N N . ARG A 1 104 ? -1.617 1.949 6.723 1.00 91.38 104 ARG A N 1
ATOM 864 C CA . ARG A 1 104 ? -0.541 0.976 6.459 1.00 91.38 104 ARG A CA 1
ATOM 865 C C . ARG A 1 104 ? -0.365 0.005 7.618 1.00 91.38 104 ARG A C 1
ATOM 867 O O . ARG A 1 104 ? -0.174 -1.184 7.399 1.00 91.38 104 ARG A O 1
ATOM 874 N N . HIS A 1 105 ? -0.437 0.513 8.845 1.00 90.56 105 HIS A N 1
ATOM 875 C CA . HIS A 1 105 ? -0.314 -0.319 10.032 1.00 90.56 105 HIS A CA 1
ATOM 876 C C . HIS A 1 105 ? -1.472 -1.315 10.143 1.00 90.56 105 HIS A C 1
ATOM 878 O O . HIS A 1 105 ? -1.256 -2.495 10.395 1.00 90.56 105 HIS A O 1
ATOM 884 N N . SER A 1 106 ? -2.696 -0.865 9.854 1.00 91.62 106 SER A N 1
ATOM 885 C CA . SER A 1 106 ? -3.870 -1.733 9.781 1.00 91.62 106 SER A CA 1
ATOM 886 C C . SER A 1 106 ? -3.714 -2.822 8.717 1.00 91.62 106 SER A C 1
ATOM 888 O O . SER A 1 106 ? -4.031 -3.976 8.998 1.00 91.62 106 SER A O 1
ATOM 890 N N . TRP A 1 107 ? -3.174 -2.487 7.539 1.00 94.62 107 TRP A N 1
ATOM 891 C CA . TRP A 1 107 ? -2.852 -3.474 6.506 1.00 94.62 107 TRP A CA 1
ATOM 892 C C . TRP A 1 107 ? -1.872 -4.533 7.023 1.00 94.62 107 TRP A C 1
ATOM 894 O O . TRP A 1 107 ? -2.185 -5.717 6.964 1.00 94.62 107 TRP A O 1
ATOM 904 N N . ALA A 1 108 ? -0.748 -4.116 7.618 1.00 93.69 108 ALA A N 1
ATOM 905 C CA . ALA A 1 108 ? 0.264 -5.033 8.147 1.00 93.69 108 ALA A CA 1
ATOM 906 C C . ALA A 1 108 ? -0.320 -5.994 9.193 1.00 93.69 108 ALA A C 1
ATOM 908 O O . ALA A 1 108 ? -0.131 -7.204 9.102 1.00 93.69 108 ALA A O 1
ATOM 909 N N . LYS A 1 109 ? -1.107 -5.476 10.146 1.00 91.62 109 LYS A N 1
ATOM 910 C CA . LYS A 1 109 ? -1.773 -6.305 11.162 1.00 91.62 109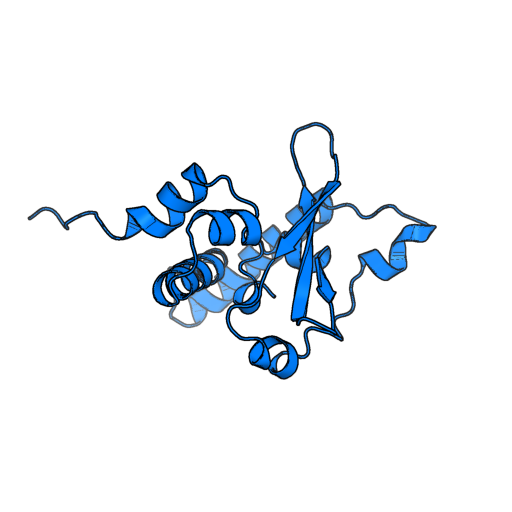 LYS A CA 1
ATOM 911 C C . LYS A 1 109 ? -2.728 -7.326 10.554 1.00 91.62 109 LYS A C 1
ATOM 913 O O . LYS A 1 109 ? -2.789 -8.454 11.034 1.00 91.62 109 LYS A O 1
ATOM 918 N N . ARG A 1 110 ? -3.486 -6.953 9.519 1.00 93.19 110 ARG A N 1
ATOM 919 C CA . ARG A 1 110 ? -4.373 -7.901 8.828 1.00 93.19 110 ARG A CA 1
ATOM 920 C C . ARG A 1 110 ? -3.586 -8.953 8.061 1.00 93.19 110 ARG A C 1
ATOM 922 O O . ARG A 1 110 ? -3.935 -10.119 8.163 1.00 93.19 110 ARG A O 1
ATOM 929 N N . ALA A 1 111 ? -2.524 -8.559 7.362 1.00 92.88 111 ALA A N 1
ATOM 930 C CA . ALA A 1 111 ? -1.665 -9.484 6.631 1.00 92.88 111 ALA A CA 1
ATOM 931 C C . ALA A 1 111 ? -1.112 -10.578 7.554 1.00 92.88 111 ALA A C 1
ATOM 933 O O . ALA A 1 111 ? -1.250 -11.763 7.272 1.00 92.88 111 ALA A O 1
ATOM 934 N N . MET A 1 112 ? -0.603 -10.190 8.724 1.00 91.94 112 MET A N 1
ATOM 935 C CA . MET A 1 112 ? -0.102 -11.154 9.706 1.00 91.94 112 MET A CA 1
ATOM 936 C C . MET A 1 112 ? -1.198 -12.061 10.270 1.00 91.94 112 MET A C 1
ATOM 938 O O . MET A 1 112 ? -0.974 -13.252 10.444 1.00 91.94 112 MET A O 1
ATOM 942 N N . LYS A 1 113 ? -2.402 -11.528 10.528 1.00 91.44 113 LYS A N 1
ATOM 943 C CA . LYS A 1 113 ? -3.554 -12.341 10.966 1.00 91.44 113 LYS A CA 1
ATOM 944 C C . LYS A 1 113 ? -3.996 -13.357 9.913 1.00 91.44 113 LYS A C 1
ATOM 946 O O . LYS A 1 113 ? -4.524 -14.402 10.268 1.00 91.44 1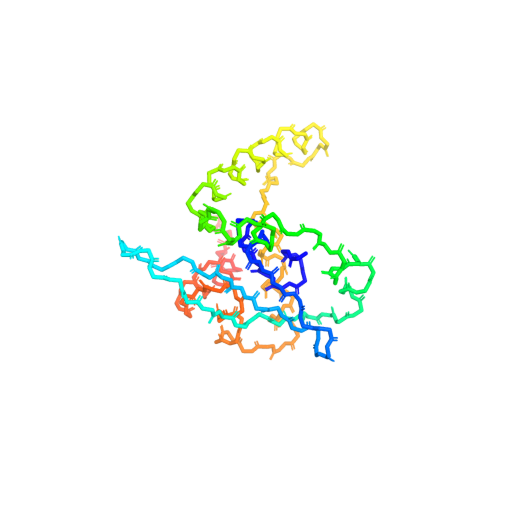13 LYS A O 1
ATOM 951 N N . LEU A 1 114 ? -3.774 -13.049 8.638 1.00 90.81 114 LEU A N 1
ATOM 952 C CA . LEU A 1 114 ? -4.001 -13.946 7.507 1.00 90.81 114 LEU A CA 1
ATOM 953 C C . LEU A 1 114 ? -2.809 -14.890 7.253 1.00 90.81 114 LEU A C 1
ATOM 955 O O . LEU A 1 114 ? -2.752 -15.519 6.203 1.00 90.81 114 LEU A O 1
ATOM 959 N N . MET A 1 115 ? -1.872 -14.999 8.203 1.00 88.19 115 MET A N 1
ATOM 960 C CA . MET A 1 115 ? -0.716 -15.902 8.164 1.00 88.19 115 MET A CA 1
ATOM 961 C C . MET A 1 115 ? 0.272 -15.641 7.014 1.00 88.19 115 MET A C 1
ATOM 963 O O . MET A 1 115 ? 1.041 -16.527 6.645 1.00 88.19 115 MET A O 1
ATOM 967 N N . PHE A 1 116 ? 0.309 -14.422 6.463 1.00 90.06 116 PHE A N 1
ATOM 968 C CA . PHE A 1 116 ? 1.386 -14.035 5.547 1.00 90.06 116 PHE A CA 1
ATOM 969 C C . PHE A 1 116 ? 2.721 -13.931 6.290 1.00 90.06 116 PHE A C 1
ATOM 971 O O . PHE A 1 116 ? 2.778 -13.496 7.444 1.00 90.06 116 PHE A O 1
ATOM 978 N N . SER A 1 117 ? 3.816 -14.280 5.610 1.00 91.94 117 SER A N 1
ATOM 979 C CA . SER A 1 117 ? 5.148 -14.165 6.198 1.00 91.94 117 SER A CA 1
ATOM 980 C C . SER A 1 117 ? 5.544 -12.694 6.389 1.00 91.94 117 SER A C 1
ATOM 982 O O . SER A 1 117 ? 5.196 -11.818 5.589 1.00 91.94 117 SER A O 1
ATOM 984 N N . SER A 1 118 ? 6.338 -12.409 7.426 1.00 91.31 118 SER A N 1
ATOM 985 C CA . SER A 1 118 ? 6.906 -11.069 7.642 1.00 91.31 118 SER A CA 1
ATOM 986 C C . SER A 1 118 ? 7.767 -10.606 6.464 1.00 91.31 118 SER A C 1
ATOM 988 O O . SER A 1 118 ? 7.842 -9.408 6.201 1.00 91.31 118 SER A O 1
ATOM 990 N N . SER A 1 119 ? 8.401 -11.546 5.751 1.00 91.25 119 SER A N 1
ATOM 991 C CA . SER A 1 119 ? 9.195 -11.261 4.554 1.00 91.25 119 SER A CA 1
ATOM 992 C C . SER A 1 119 ? 8.317 -10.722 3.427 1.00 91.25 119 SER A C 1
ATOM 994 O O . SER A 1 119 ? 8.557 -9.619 2.933 1.00 91.25 119 SER A O 1
ATOM 996 N N . ASP A 1 120 ? 7.237 -11.433 3.094 1.00 91.81 120 ASP A N 1
ATOM 997 C CA . ASP A 1 120 ? 6.307 -11.013 2.042 1.00 91.81 120 ASP A CA 1
ATOM 998 C C . ASP A 1 120 ? 5.671 -9.668 2.389 1.00 91.81 120 ASP A C 1
ATOM 1000 O O . ASP A 1 120 ? 5.617 -8.756 1.559 1.00 91.81 120 ASP A O 1
ATOM 1004 N N . CYS A 1 121 ? 5.245 -9.502 3.645 1.00 93.19 121 CYS A N 1
ATOM 1005 C CA . CYS A 1 121 ? 4.680 -8.244 4.116 1.00 93.19 121 CYS A CA 1
ATOM 1006 C C . CYS A 1 121 ? 5.684 -7.087 4.000 1.00 93.19 121 CYS A C 1
ATOM 1008 O O . CYS A 1 121 ? 5.320 -6.001 3.543 1.00 93.19 121 CYS A O 1
ATOM 1010 N N . ALA A 1 122 ? 6.951 -7.305 4.367 1.00 91.62 122 ALA A N 1
ATOM 1011 C CA . ALA A 1 122 ? 8.000 -6.297 4.244 1.00 91.62 122 ALA A CA 1
ATOM 1012 C C . ALA A 1 122 ? 8.238 -5.899 2.779 1.00 91.62 122 ALA A C 1
ATOM 1014 O O . ALA A 1 122 ? 8.253 -4.701 2.476 1.00 91.62 122 ALA A O 1
ATOM 1015 N N . ILE A 1 123 ? 8.327 -6.879 1.872 1.00 90.25 123 ILE A N 1
ATOM 1016 C CA . ILE A 1 123 ? 8.480 -6.662 0.423 1.00 90.25 123 ILE A CA 1
ATOM 1017 C C . ILE A 1 123 ? 7.291 -5.862 -0.125 1.00 90.25 123 ILE A C 1
ATOM 1019 O O . ILE A 1 123 ? 7.474 -4.819 -0.760 1.00 90.25 123 ILE A O 1
ATOM 1023 N N . SER A 1 124 ? 6.062 -6.282 0.189 1.00 91.69 124 SER A N 1
ATOM 1024 C CA . SER A 1 124 ? 4.841 -5.610 -0.272 1.00 91.69 124 SER A CA 1
ATOM 1025 C C . SER A 1 124 ? 4.714 -4.177 0.249 1.00 91.69 124 SER A C 1
ATOM 1027 O O . SER A 1 124 ? 4.173 -3.307 -0.436 1.00 91.69 124 SER A O 1
ATOM 1029 N N . MET A 1 125 ? 5.261 -3.887 1.430 1.00 91.75 125 MET A N 1
ATOM 1030 C CA . MET A 1 125 ? 5.264 -2.543 2.016 1.00 91.75 125 MET A CA 1
ATOM 1031 C C . MET A 1 125 ? 6.489 -1.693 1.654 1.00 91.75 125 MET A C 1
ATOM 1033 O O . MET A 1 125 ? 6.539 -0.525 2.064 1.00 91.75 125 MET A O 1
ATOM 1037 N N . GLY A 1 126 ? 7.457 -2.255 0.921 1.00 89.12 126 GLY A N 1
ATOM 1038 C CA . GLY A 1 126 ? 8.706 -1.593 0.544 1.00 89.12 126 GLY A CA 1
ATOM 1039 C C . GLY A 1 126 ? 9.621 -1.287 1.734 1.00 89.12 126 GLY A C 1
ATOM 1040 O O . GLY A 1 126 ? 10.200 -0.200 1.790 1.00 89.12 126 GLY A O 1
ATOM 1041 N N . ASN A 1 127 ? 9.694 -2.189 2.715 1.00 88.25 127 ASN A N 1
ATOM 1042 C CA . ASN A 1 127 ? 10.526 -2.066 3.915 1.00 88.25 127 ASN A CA 1
ATOM 1043 C C . ASN A 1 127 ? 11.571 -3.191 3.975 1.00 88.25 127 ASN A C 1
ATOM 1045 O O . ASN A 1 127 ? 11.380 -4.254 3.391 1.00 88.25 127 ASN A O 1
ATOM 1049 N N . SER A 1 128 ? 12.628 -3.001 4.769 1.00 89.25 128 SER A N 1
ATOM 1050 C CA . SER A 1 128 ? 13.426 -4.140 5.234 1.00 89.25 128 SER A CA 1
ATOM 1051 C C . SER A 1 128 ? 12.620 -4.984 6.228 1.00 89.25 128 SER A C 1
ATOM 1053 O O . SER A 1 128 ? 11.747 -4.462 6.929 1.00 89.25 128 SER A O 1
ATOM 1055 N N . ILE A 1 129 ? 12.933 -6.280 6.326 1.00 89.88 129 ILE A N 1
ATOM 1056 C CA . ILE A 1 129 ? 12.273 -7.200 7.271 1.00 89.88 129 ILE A CA 1
ATOM 1057 C C . ILE A 1 129 ? 12.413 -6.689 8.709 1.00 89.88 129 ILE A C 1
ATOM 1059 O O . ILE A 1 129 ? 11.429 -6.639 9.444 1.00 89.88 129 ILE A O 1
ATOM 1063 N N . ARG A 1 130 ? 13.613 -6.219 9.081 1.00 90.12 130 ARG A N 1
ATOM 1064 C CA . ARG A 1 130 ? 13.878 -5.619 10.396 1.00 90.12 130 ARG A CA 1
ATOM 1065 C C . ARG A 1 130 ? 12.975 -4.415 10.661 1.00 90.12 130 ARG A C 1
ATOM 1067 O O . ARG A 1 130 ? 12.286 -4.383 11.673 1.00 90.12 130 ARG A O 1
ATOM 1074 N N . PHE A 1 131 ? 12.909 -3.464 9.724 1.00 88.81 131 PHE A N 1
ATOM 1075 C CA . PHE A 1 131 ? 12.040 -2.295 9.875 1.00 88.81 131 PHE A CA 1
ATOM 1076 C C . PHE A 1 131 ? 10.568 -2.698 9.992 1.00 88.81 131 PHE A C 1
ATOM 1078 O O . PHE A 1 131 ? 9.839 -2.123 10.800 1.00 88.81 131 PHE A O 1
ATOM 1085 N N . PHE A 1 132 ? 10.121 -3.674 9.194 1.00 90.25 132 PHE A N 1
ATOM 1086 C CA . PHE A 1 132 ? 8.751 -4.168 9.259 1.00 90.25 132 PHE A CA 1
ATOM 1087 C C . PHE A 1 132 ? 8.434 -4.742 10.646 1.00 90.25 132 PHE A C 1
ATOM 1089 O O . PHE A 1 132 ? 7.447 -4.344 11.265 1.00 90.25 132 PHE A O 1
ATOM 1096 N N . HIS A 1 133 ? 9.303 -5.611 11.158 1.00 88.44 133 HIS A N 1
ATOM 1097 C CA . HIS A 1 133 ? 9.141 -6.204 12.478 1.00 88.44 133 HIS A CA 1
ATOM 1098 C C . HIS A 1 133 ? 9.090 -5.131 13.577 1.00 88.44 133 HIS A C 1
ATOM 1100 O O . HIS A 1 133 ? 8.128 -5.084 14.344 1.00 88.44 133 HIS A O 1
ATOM 1106 N N . ASP A 1 134 ? 10.053 -4.208 13.580 1.00 88.94 134 ASP A N 1
ATOM 1107 C CA . ASP A 1 134 ? 10.201 -3.185 14.621 1.00 88.94 134 ASP A CA 1
ATOM 1108 C C . ASP A 1 134 ? 9.053 -2.160 14.648 1.00 88.94 134 ASP A C 1
ATOM 1110 O O . ASP A 1 134 ? 8.738 -1.598 15.694 1.00 88.94 134 ASP A O 1
ATOM 1114 N N . ASN A 1 135 ? 8.419 -1.890 13.502 1.00 86.00 135 ASN A N 1
ATOM 1115 C CA . ASN A 1 135 ? 7.410 -0.828 13.383 1.00 86.00 135 ASN A CA 1
ATOM 1116 C C . ASN A 1 135 ? 5.968 -1.337 13.284 1.00 86.00 135 ASN A C 1
ATOM 1118 O O . ASN A 1 135 ? 5.031 -0.561 13.489 1.00 86.00 135 ASN A O 1
ATOM 1122 N N . TYR A 1 136 ? 5.768 -2.606 12.920 1.00 85.75 136 TYR A N 1
ATOM 1123 C CA . TYR A 1 136 ? 4.435 -3.160 12.677 1.00 85.75 136 TYR A CA 1
ATOM 1124 C C . TYR A 1 136 ? 4.122 -4.398 13.512 1.00 85.75 136 TYR A C 1
ATOM 1126 O O . TYR A 1 136 ? 2.942 -4.702 13.679 1.00 85.75 136 TYR A O 1
ATOM 1134 N N . ILE A 1 137 ? 5.124 -5.097 14.054 1.00 82.75 137 ILE A N 1
ATOM 1135 C CA . ILE A 1 137 ? 4.925 -6.329 14.833 1.00 82.75 137 ILE A CA 1
ATOM 1136 C C . ILE A 1 137 ? 5.207 -6.084 16.311 1.00 82.75 137 ILE A C 1
ATOM 1138 O O . ILE A 1 137 ? 4.298 -6.203 17.130 1.00 82.75 137 ILE A O 1
ATOM 1142 N N . SER A 1 138 ? 6.426 -5.659 16.647 1.00 75.19 138 SER A N 1
ATOM 1143 C CA . SER A 1 138 ? 6.877 -5.477 18.035 1.00 75.19 138 SER A CA 1
ATOM 1144 C C . SER A 1 138 ? 6.123 -4.378 18.792 1.00 75.19 138 SER A C 1
ATOM 1146 O O . SER A 1 138 ? 6.120 -4.358 20.022 1.00 75.19 138 SER A O 1
ATOM 1148 N N . SER A 1 139 ? 5.407 -3.502 18.082 1.00 60.41 139 SER A N 1
ATOM 1149 C CA . SER A 1 139 ? 4.530 -2.491 18.678 1.00 60.41 139 SER A CA 1
ATOM 1150 C C . SER A 1 139 ? 3.325 -3.070 19.442 1.00 60.41 139 SER A C 1
ATOM 1152 O O . SER A 1 139 ? 2.615 -2.297 20.080 1.00 60.41 139 SER A O 1
ATOM 1154 N N . ASP A 1 140 ? 3.088 -4.391 19.397 1.00 54.81 140 ASP A N 1
ATOM 1155 C CA . ASP A 1 140 ? 2.044 -5.074 20.187 1.00 54.81 140 ASP A CA 1
ATOM 1156 C C . ASP A 1 140 ? 2.485 -5.470 21.607 1.00 54.81 140 ASP A C 1
ATOM 1158 O O . ASP A 1 140 ? 1.651 -5.906 22.401 1.00 54.81 140 ASP A O 1
ATOM 1162 N N . HIS A 1 141 ? 3.756 -5.280 21.977 1.00 39.06 141 HIS A N 1
ATOM 1163 C CA . HIS A 1 141 ? 4.264 -5.604 23.314 1.00 39.06 141 HIS A CA 1
ATOM 1164 C C . HIS A 1 141 ? 5.113 -4.470 23.898 1.00 39.06 141 HIS A C 1
ATOM 1166 O O . HIS A 1 141 ? 6.338 -4.518 23.949 1.00 39.06 141 HIS A O 1
ATOM 1172 N N . LYS A 1 142 ? 4.438 -3.464 24.453 1.00 33.06 142 LYS A N 1
ATOM 1173 C CA . LYS A 1 142 ? 4.863 -2.953 25.759 1.00 33.06 142 LYS A CA 1
ATOM 1174 C C . LYS A 1 142 ? 3.738 -3.249 26.744 1.00 33.06 142 LYS A C 1
ATOM 1176 O O . LYS A 1 142 ? 2.646 -2.706 26.554 1.00 33.06 142 LYS A O 1
ATOM 1181 N N . PRO A 1 143 ? 3.965 -4.087 27.773 1.00 37.84 143 PRO A N 1
ATOM 1182 C CA . PRO A 1 143 ? 3.111 -4.068 28.946 1.00 37.84 143 PRO A CA 1
ATOM 1183 C C . PRO A 1 143 ? 3.004 -2.614 29.398 1.00 37.84 143 PRO A C 1
ATOM 1185 O O . PRO A 1 143 ? 4.004 -1.891 29.443 1.00 37.84 143 PRO A O 1
ATOM 1188 N N . LYS A 1 144 ? 1.785 -2.159 29.683 1.00 39.41 144 LYS A N 1
ATOM 1189 C CA . LYS A 1 144 ? 1.632 -0.983 30.530 1.00 39.41 144 LYS A CA 1
ATOM 1190 C C . LYS A 1 144 ? 2.259 -1.384 31.858 1.00 39.41 144 LYS A C 1
ATOM 1192 O O . LYS A 1 144 ? 1.684 -2.216 32.550 1.00 39.41 144 LYS A O 1
ATOM 1197 N N . ASN A 1 145 ? 3.453 -0.879 32.149 1.00 38.78 145 ASN A N 1
ATOM 1198 C CA . ASN A 1 145 ? 4.009 -1.036 33.479 1.00 38.78 145 ASN A CA 1
ATOM 1199 C C . ASN A 1 145 ? 3.037 -0.363 34.454 1.00 38.78 145 ASN A C 1
ATOM 1201 O O . ASN A 1 145 ? 2.710 0.817 34.295 1.00 38.78 145 ASN A O 1
ATOM 1205 N N . SER A 1 146 ? 2.525 -1.227 35.329 1.00 35.94 146 SER A N 1
ATOM 1206 C CA . SER A 1 146 ? 2.017 -1.005 36.682 1.00 35.94 146 SER A CA 1
ATOM 1207 C C . SER A 1 146 ? 2.575 0.229 37.370 1.00 35.94 146 SER A C 1
ATOM 1209 O O . SER A 1 146 ? 3.817 0.386 37.310 1.00 35.94 146 SER A O 1
#

Solvent-accessible surface area (backbone atoms only — not comparable to full-atom values): 8401 Å² total; per-residue (Å²): 99,37,67,42,28,26,40,51,79,42,35,51,60,55,39,46,59,40,83,91,80,49,30,29,44,31,52,38,86,47,78,97,77,72,47,72,48,78,41,67,19,54,44,87,48,63,66,59,44,61,77,66,45,54,78,76,60,88,40,77,52,82,76,30,58,88,86,46,74,72,57,65,66,59,40,36,56,53,38,52,54,49,51,55,52,50,42,59,56,40,41,74,70,78,40,76,82,64,52,79,63,53,44,30,46,52,30,52,50,49,42,50,74,69,68,48,52,64,60,58,53,10,50,24,45,74,43,53,53,66,58,37,41,64,70,59,51,55,71,80,67,70,78,80,80,127

Secondary structure (DSSP, 8-state):
-HHHH---GGGTTTEEE-TTT--EEEEEEETTTTEEEEEEE--S-SHHHHHTTGGG---HHHHHTTTS---HHHHHHHHHHHHHHHHHHHHHTT-TT--THHHHHHHHHHHHHTT--HHHHHHHHT--HHHHIIIIIGGG------

Organism: Prochlorococcus marinus (strain MIT 9515) (NCBI:txid167542)

Sequence (146 aa):
MMYCYGLRPYEVFGSKVKQENKTCTVLGLKGEENQVEDRKAFSLDKSLVDVFDLNNIDRPWEYNMNDKKYDAIYSKIKTEQMSKRLKKIIKKEKFPRFTINMIRHSWAKRAMKLMFSSSDCAISMGNSIRFFHDNYISSDHKPKNS

InterPro domains:
  IPR011010 DNA breaking-rejoining enzyme, catalytic core [SSF56349] (1-114)
  IPR013762 Integrase-like, catalytic domain superfamily [G3DSA:1.10.443.10] (1-144)

Radius of gyration: 16.33 Å; Cα contacts (8 Å, |Δi|>4): 183; chains: 1; bounding box: 36×35×60 Å

Foldseek 3Di:
DCLFFLEDLLQLLQKAADPPQRKIWTFDQDDPPRDTDTFITGGPDSVVCVVVVVNPDDRPQVVCVVPDHDDSVVSVVVSVVVQVVVQVVVCVVVPNPDGPSVSSLVNLVVCVVVVHDLCNSCRSNVHDSVCSCVPRPCVVDDDPDD

=== Feature glossary ===
Reading guide. The protein is described through the following features:

Foldseek 3Di. A 3Di character summarizes, for each residue, the relative orientation of the Cα frame of its nearest spatial neighbor. Because it encodes fold topology rather than chemistry, 3Di alignments detect remote structural similarity that sequence alignment misses.

Contact-map, Ramachandran, and PAE plots. Plot images: a contact map (which residues are close in 3D, as an N×N binary image), a Ramachandran scatter (backbone torsion angles, revealing secondary-structure composition at a glance), and — for AlphaFold structures — a PAE heatmap (pairwise prediction confidence).

Radius of gyration, Cα contacts, bounding box. Radius of gyration (Rg) is the root-mean-square distance of Cα atoms from their centroid — a single number for overall size and compactness. A globular domain of N residues has Rg ≈ 2.2·N^0.38 Å; an extended or disordered chain has a much larger Rg. The Cα contact count is the number of residue pairs whose Cα atoms are within 8 Å and are more than four positions apart in sequence — a standard proxy for tertiary packing density. The bounding box is the smallest axis-aligned box enclosing all Cα atoms.

Secondary structure (8-state, DSSP). Eight-state secondary structure (DSSP): H is the canonical α-helix, G the tighter 3₁₀-helix, I the wider π-helix; E/B are β-structure, T and S are turns and bends, and '-' is everything else. DSSP derives these from the pattern of main-chain N–H···O=C hydrogen bonds, not from the sequence.

B-factor. B-factor (Debye–Waller factor) reflects atomic displacement in the crystal lattice. It is an experimental observable (units Å²), not a prediction; low values mean the atom is pinned down, high values mean it moves or is heterogeneous across the crystal.

pLDDT. pLDDT is the predicted lDDT-Cα score: AlphaFold's confidence that the local environment of each residue (all inter-atomic distances within 15 Å) is correctly placed. It is a per-residue number between 0 and 100, with higher meaning more reliable.

Nearest PDB structures. Nearest PDB neighbors are the top structural matches found by Foldseek when searching this structure against the entire Protein Data Bank. Each hit reports a TM-score (0 to 1; >0.5 almost always implies the same fold) and an E-value. These are *structural* homologs — they may share no detectable sequence similarity.

Solvent-accessible surface area. Accessible surface area quantifies burial. A residue with SASA near zero is packed into the hydrophobic core; one with SASA >100 Å² sits on the surface. Computed here via the Shrake–Rupley numerical algorithm with a 1.4 Å probe.

Rendered structure images. Structure images are PyMOL renders from six orthogonal camera directions. Cartoon representation draws helices as coils and strands as arrows; sticks shows the backbone as bonds; surface shows the solvent-excluded envelope. Rainbow coloring maps sequence position to hue (blue→red, N→C); chain coloring assigns a distinct color per polypeptide.

Backbone torsions (φ/ψ). φ (phi) and ψ (psi) are the two rotatable backbone dihedrals per residue: φ is the C(i-1)–N–Cα–C torsion, ψ is the N–Cα–C–N(i+1) torsion, both in degrees on (−180°, 180°]. α-helical residues cluster near (−60°, −45°); β-strand residues near (−120°, +130°). A Ramachandran plot is simply a scatter of (φ, ψ) for every residue.

Predicted aligned error. Predicted Aligned Error (PAE) is an AlphaFold confidence matrix: entry (i, j) is the expected error in the position of residue j, in ångströms, when the prediction is superimposed on the true structure at residue i. Low PAE within a block of residues means that block is internally rigid and well-predicted; high PAE between two blocks means their relative placement is uncertain even if each block individually is confident.

mmCIF coordinates. Structure coordinates are given as an mmCIF _atom_site loop: one row per atom with element, residue name, chain id, sequence number, and x/y/z position in Å. Only the four main-chain atoms per residue are included here; side chains are omitted to keep the record compact.

InterPro / GO / CATH / organism. Database cross-references. InterPro integrates a dozen domain/family signature databases into unified entries with residue-range hits. GO terms attach function/process/location labels with evidence codes. CATH codes position the fold in 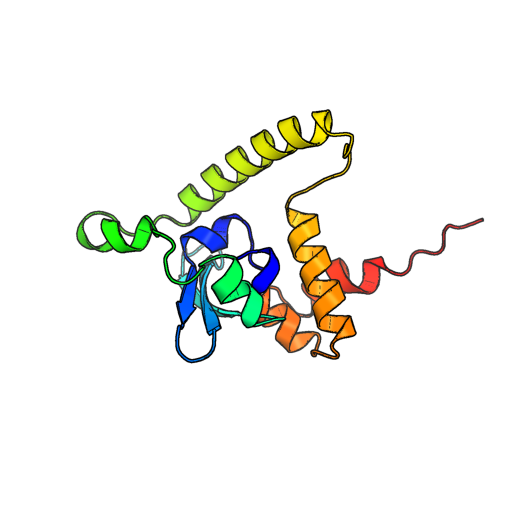a four-level structural taxonomy. Organism is the NCBI-taxonomy species name.

Secondary structure (3-state, P-SEA). SS3 is a coarse helix/strand/coil call (letters a/b/c) made by the P-SEA algorithm from inter-Cα distances and dihedrals. It is less detailed than DSSP but needs only Cα positions.

Sequence. Sequence gives the chain of amino acids in standard one-letter code (A=alanine, C=cysteine, …, Y=tyrosine), read N→C. It is the only feature that is directly encoded by the gene; all structural features are derived from the folded form of this sequence.